Protein AF-A0AAU8DLQ8-F1 (afdb_monomer_lite)

Secondary structure (DSSP, 8-state):
--HHHHHHHHHHHHHHHHHHHHHHHHHS--HHHHHTTSPPPPPPPGGGGGSHHHHHHHHHHHHHHHHHHHHHHS-HHHHHHHHHHHHHHHHHHHHHHHHHHHHHHHHHHHHHHTT--HHHHHHHHHHHHHHHHHHHHHHHHHHHHHTTTT--------

Structure (mmCIF, N/CA/C/O backbone):
data_AF-A0AAU8DLQ8-F1
#
_entry.id   AF-A0AAU8DLQ8-F1
#
loop_
_atom_site.group_PDB
_atom_site.id
_atom_site.type_symbol
_atom_site.label_atom_id
_atom_site.label_alt_id
_atom_site.label_comp_id
_atom_site.label_asym_id
_atom_site.label_entity_id
_atom_site.label_seq_id
_atom_site.pdbx_PDB_ins_code
_atom_site.Cartn_x
_atom_site.Cartn_y
_atom_site.Cartn_z
_atom_site.occupancy
_atom_site.B_iso_or_equiv
_atom_site.auth_seq_id
_atom_site.auth_comp_id
_atom_site.auth_asym_id
_atom_site.auth_atom_id
_atom_site.pdbx_PDB_model_num
ATOM 1 N N . MET A 1 1 ? 27.106 -2.999 -12.962 1.00 47.19 1 MET A N 1
ATOM 2 C CA . MET A 1 1 ? 26.484 -4.013 -12.075 1.00 47.19 1 MET A CA 1
ATOM 3 C C . MET A 1 1 ? 26.026 -3.348 -10.766 1.00 47.19 1 MET A C 1
ATOM 5 O O . MET A 1 1 ? 26.739 -3.395 -9.778 1.00 47.19 1 MET A O 1
ATOM 9 N N . ARG A 1 2 ? 24.897 -2.613 -10.773 1.00 61.69 2 ARG A N 1
ATOM 10 C CA . ARG A 1 2 ? 24.408 -1.808 -9.617 1.00 61.69 2 ARG A CA 1
ATOM 11 C C . ARG A 1 2 ? 22.893 -1.907 -9.345 1.00 61.69 2 ARG A C 1
ATOM 13 O O . ARG A 1 2 ? 22.420 -1.405 -8.331 1.00 61.69 2 ARG A O 1
ATOM 20 N N . ILE A 1 3 ? 22.140 -2.591 -10.204 1.00 66.50 3 ILE A N 1
ATOM 21 C CA . ILE A 1 3 ? 20.668 -2.660 -10.150 1.00 66.50 3 ILE A CA 1
ATOM 22 C C . ILE A 1 3 ? 20.137 -3.446 -8.946 1.00 66.50 3 ILE A C 1
ATOM 24 O O . ILE A 1 3 ? 19.210 -2.947 -8.306 1.00 66.50 3 ILE A O 1
ATOM 28 N N . PRO A 1 4 ? 20.728 -4.597 -8.552 1.00 71.50 4 PRO A N 1
ATOM 29 C CA . PRO A 1 4 ? 20.260 -5.311 -7.364 1.00 71.50 4 PRO A CA 1
ATOM 30 C C . PRO A 1 4 ? 20.309 -4.423 -6.114 1.00 71.50 4 PRO A C 1
ATOM 32 O O . PRO A 1 4 ? 19.376 -4.418 -5.320 1.00 71.50 4 PRO A O 1
ATOM 35 N N . GLY A 1 5 ? 21.349 -3.589 -5.990 1.00 79.19 5 GLY A N 1
ATOM 36 C CA . GLY A 1 5 ? 21.516 -2.666 -4.867 1.00 79.19 5 GLY A CA 1
ATOM 37 C C . GLY A 1 5 ? 20.415 -1.608 -4.762 1.00 79.19 5 GLY A C 1
ATOM 38 O O . GLY A 1 5 ? 19.988 -1.286 -3.658 1.00 79.19 5 GLY A O 1
ATOM 39 N N . ARG A 1 6 ? 19.906 -1.091 -5.888 1.00 86.00 6 ARG A N 1
ATOM 40 C CA . ARG A 1 6 ? 18.814 -0.100 -5.880 1.00 86.00 6 ARG A CA 1
ATOM 41 C C . ARG A 1 6 ? 17.473 -0.723 -5.516 1.00 86.00 6 ARG A C 1
ATOM 43 O O . ARG A 1 6 ? 16.721 -0.137 -4.750 1.00 86.00 6 ARG A O 1
ATOM 50 N N . TRP A 1 7 ? 17.206 -1.934 -5.990 1.00 90.56 7 TRP A N 1
ATOM 51 C CA . TRP A 1 7 ? 16.001 -2.667 -5.605 1.00 90.56 7 TRP A CA 1
ATOM 52 C C . TRP A 1 7 ? 16.020 -3.111 -4.137 1.00 90.56 7 TRP A C 1
ATOM 54 O O . TRP A 1 7 ? 14.965 -3.169 -3.509 1.00 90.56 7 TRP A O 1
ATOM 64 N N . LEU A 1 8 ? 17.199 -3.315 -3.541 1.00 88.19 8 LEU A N 1
ATOM 65 C CA . LEU A 1 8 ? 17.327 -3.514 -2.093 1.00 88.19 8 LEU A CA 1
ATOM 66 C C . LEU A 1 8 ? 16.942 -2.263 -1.284 1.00 88.19 8 LEU A C 1
ATOM 68 O O . LEU A 1 8 ? 16.368 -2.408 -0.206 1.00 88.19 8 LEU A O 1
ATOM 72 N N . LEU A 1 9 ? 17.170 -1.051 -1.814 1.00 90.25 9 LEU A N 1
ATOM 73 C CA . LEU A 1 9 ? 16.687 0.190 -1.185 1.00 90.25 9 LEU A CA 1
ATOM 74 C C . LEU A 1 9 ? 15.160 0.264 -1.148 1.00 90.25 9 LEU A C 1
ATOM 76 O O . LEU A 1 9 ? 14.623 0.955 -0.293 1.00 90.25 9 LEU A O 1
ATOM 80 N N . PHE A 1 10 ? 14.467 -0.428 -2.056 1.00 91.81 10 PHE A N 1
ATOM 81 C CA . PHE A 1 10 ? 13.013 -0.566 -2.023 1.00 91.81 10 PHE A CA 1
ATOM 82 C C . PHE A 1 10 ? 12.575 -1.708 -1.099 1.00 91.81 10 PHE A C 1
ATOM 84 O O . PHE A 1 10 ? 11.700 -1.524 -0.255 1.00 91.81 10 PHE A O 1
ATOM 91 N N . ALA A 1 11 ? 13.217 -2.873 -1.211 1.00 90.50 11 ALA A N 1
ATOM 92 C CA . ALA A 1 11 ? 12.862 -4.055 -0.432 1.00 90.50 11 ALA A CA 1
ATOM 93 C C . ALA A 1 11 ? 13.024 -3.847 1.084 1.00 90.50 11 ALA A C 1
ATOM 95 O O . ALA A 1 11 ? 12.182 -4.308 1.850 1.00 90.50 11 ALA A O 1
ATOM 96 N N . GLY A 1 12 ? 14.068 -3.133 1.523 1.00 90.19 12 GLY A N 1
ATOM 97 C CA . GLY A 1 12 ? 14.327 -2.864 2.943 1.00 90.19 12 GLY A CA 1
ATOM 98 C C . GLY A 1 12 ? 13.180 -2.120 3.643 1.00 90.19 12 GLY A C 1
ATOM 99 O O . GLY A 1 12 ? 12.601 -2.667 4.579 1.00 90.19 12 GLY A O 1
ATOM 100 N N . PRO A 1 13 ? 12.798 -0.915 3.182 1.00 92.88 13 PRO A N 1
ATOM 101 C CA . PRO A 1 13 ? 11.648 -0.176 3.698 1.00 92.88 13 PRO A CA 1
ATOM 102 C C . PRO A 1 13 ? 10.337 -0.958 3.642 1.00 92.88 13 PRO A C 1
ATOM 104 O O . PRO A 1 13 ? 9.562 -0.893 4.586 1.00 92.88 13 PRO A O 1
ATOM 107 N N . VAL A 1 14 ? 10.087 -1.732 2.579 1.00 91.69 14 VAL A N 1
ATOM 108 C CA . VAL A 1 14 ? 8.881 -2.577 2.483 1.00 91.69 14 VAL A CA 1
ATOM 109 C C . VAL A 1 14 ? 8.877 -3.656 3.565 1.00 91.69 14 VAL A C 1
ATOM 111 O O . VAL A 1 14 ? 7.851 -3.887 4.205 1.00 91.69 14 VAL A O 1
ATOM 114 N N . TYR A 1 15 ? 10.017 -4.307 3.789 1.00 90.62 15 TYR A N 1
ATOM 115 C CA . TYR A 1 15 ? 10.162 -5.311 4.836 1.00 90.62 15 TYR A CA 1
ATOM 116 C C . TYR A 1 15 ? 9.982 -4.705 6.232 1.00 90.62 15 TYR A C 1
ATOM 118 O O . TYR A 1 15 ? 9.211 -5.227 7.036 1.00 90.62 15 TYR A O 1
ATOM 126 N N . GLN A 1 16 ? 10.632 -3.570 6.493 1.00 91.62 16 GLN A N 1
ATOM 127 C CA . GLN A 1 16 ? 10.539 -2.865 7.769 1.00 91.62 16 GLN A CA 1
ATOM 128 C C . GLN A 1 16 ? 9.114 -2.374 8.048 1.00 91.62 16 GLN A C 1
ATOM 130 O O . GLN A 1 16 ? 8.601 -2.564 9.149 1.00 91.62 16 GLN A O 1
ATOM 135 N N . ALA A 1 17 ? 8.439 -1.828 7.033 1.00 92.81 17 ALA A N 1
ATOM 136 C CA . ALA A 1 17 ? 7.034 -1.452 7.122 1.00 92.81 17 ALA A CA 1
ATOM 137 C C . ALA A 1 17 ? 6.170 -2.639 7.530 1.00 92.81 17 ALA A C 1
ATOM 139 O O . ALA A 1 17 ? 5.331 -2.530 8.416 1.00 92.81 17 ALA A O 1
ATOM 140 N N . ALA A 1 18 ? 6.380 -3.788 6.894 1.00 90.75 18 ALA A N 1
ATOM 141 C CA . ALA A 1 18 ? 5.570 -4.956 7.159 1.00 90.75 18 ALA A CA 1
ATOM 142 C C . ALA A 1 18 ? 5.798 -5.519 8.573 1.00 90.75 18 ALA A C 1
ATOM 144 O O . ALA A 1 18 ? 4.831 -5.947 9.194 1.00 90.75 18 ALA A O 1
ATOM 145 N N . LEU A 1 19 ? 7.025 -5.460 9.106 1.00 91.25 19 LEU A N 1
ATOM 146 C CA . LEU A 1 19 ? 7.303 -5.801 10.506 1.00 91.25 19 LEU A CA 1
ATOM 147 C C . LEU A 1 19 ? 6.602 -4.844 11.476 1.00 91.25 19 LEU A C 1
ATOM 149 O O . LEU A 1 19 ? 5.851 -5.288 12.340 1.00 91.25 19 LEU A O 1
ATOM 153 N N . GLU A 1 20 ? 6.797 -3.535 11.308 1.00 91.44 20 GLU A N 1
ATOM 154 C CA . GLU A 1 20 ? 6.215 -2.539 12.212 1.00 91.44 20 GLU A CA 1
ATOM 155 C C . GLU A 1 20 ? 4.682 -2.554 12.184 1.00 91.44 20 GLU A C 1
ATOM 157 O O . GLU A 1 20 ? 4.041 -2.398 13.223 1.00 91.44 20 GLU A O 1
ATOM 162 N N . LEU A 1 21 ? 4.081 -2.765 11.010 1.00 91.06 21 LEU A N 1
ATOM 163 C CA . LEU A 1 21 ? 2.630 -2.870 10.867 1.00 91.06 21 LEU A CA 1
ATOM 164 C C . LEU A 1 21 ? 2.084 -4.193 11.418 1.00 91.06 21 LEU A C 1
ATOM 166 O O . LEU A 1 21 ? 0.988 -4.195 11.976 1.00 91.06 21 LEU A O 1
ATOM 170 N N . ASP A 1 22 ? 2.816 -5.305 11.301 1.00 88.81 22 ASP A N 1
ATOM 171 C CA . ASP A 1 22 ? 2.426 -6.580 11.919 1.00 88.81 22 ASP A CA 1
ATOM 172 C C . ASP A 1 22 ? 2.476 -6.483 13.452 1.00 88.81 22 ASP A C 1
ATOM 174 O O . ASP A 1 22 ? 1.544 -6.926 14.122 1.00 88.81 22 ASP A O 1
ATOM 178 N N . GLU A 1 23 ? 3.494 -5.822 14.013 1.00 88.38 23 GLU A N 1
ATOM 179 C CA . GLU A 1 23 ? 3.572 -5.534 15.450 1.00 88.38 23 GLU A CA 1
ATOM 180 C C . GLU A 1 23 ? 2.405 -4.667 15.938 1.00 88.38 23 GLU A C 1
ATOM 182 O O . GLU A 1 23 ? 1.754 -5.009 16.929 1.00 88.38 23 GLU A O 1
ATOM 187 N N . GLU A 1 24 ? 2.104 -3.565 15.242 1.00 88.19 24 GLU A N 1
ATOM 188 C CA . GLU A 1 24 ? 0.957 -2.715 15.587 1.00 88.19 24 GLU A CA 1
ATOM 189 C C . GLU A 1 24 ? -0.369 -3.467 15.452 1.00 88.19 24 GLU A C 1
ATOM 191 O O . GLU A 1 24 ? -1.248 -3.324 16.298 1.00 88.19 24 GLU A O 1
ATOM 196 N N . ARG A 1 25 ? -0.516 -4.320 14.431 1.00 86.38 25 ARG A N 1
ATOM 197 C CA . ARG A 1 25 ? -1.718 -5.141 14.246 1.00 86.38 25 ARG A CA 1
ATOM 198 C C . ARG A 1 25 ? -1.917 -6.134 15.391 1.00 86.38 25 ARG A C 1
ATOM 200 O O . ARG A 1 25 ? -3.053 -6.339 15.798 1.00 86.38 25 ARG A O 1
ATOM 207 N N . ARG A 1 26 ? -0.845 -6.746 15.905 1.00 84.69 26 ARG A N 1
ATOM 208 C CA . ARG A 1 26 ? -0.911 -7.692 17.037 1.00 84.69 26 ARG A CA 1
ATOM 209 C C . ARG A 1 26 ? -1.254 -7.012 18.360 1.00 84.69 26 ARG A C 1
ATOM 211 O O . ARG A 1 26 ? -1.878 -7.632 19.213 1.00 84.69 26 ARG A O 1
ATOM 218 N N . ARG A 1 27 ? -0.819 -5.763 18.547 1.00 83.69 27 ARG A N 1
ATOM 219 C CA . ARG A 1 27 ? -1.154 -4.946 19.729 1.00 83.69 27 ARG A CA 1
ATOM 220 C C . ARG A 1 27 ? -2.534 -4.303 19.617 1.00 83.69 27 ARG A C 1
ATOM 222 O O . ARG A 1 27 ? -3.132 -3.949 20.630 1.00 83.69 27 ARG A O 1
ATOM 229 N N . GLY A 1 28 ? -2.988 -4.097 18.387 1.00 81.19 28 GLY A N 1
ATOM 230 C CA . GLY A 1 28 ? -4.242 -3.448 18.074 1.00 81.19 28 GLY A CA 1
ATOM 231 C C . GLY A 1 28 ? -5.464 -4.332 18.284 1.00 81.19 28 GLY A C 1
ATOM 232 O O . GLY A 1 28 ? -5.364 -5.550 18.433 1.00 81.19 28 GLY A O 1
ATOM 233 N N . PRO A 1 29 ? -6.643 -3.704 18.303 1.00 80.62 29 PRO A N 1
ATOM 234 C CA . PRO A 1 29 ? -7.898 -4.417 18.441 1.00 80.62 29 PRO A CA 1
ATOM 235 C C . PRO A 1 29 ? -8.186 -5.298 17.226 1.00 80.62 29 PRO A C 1
ATOM 237 O O . PRO A 1 29 ? -7.757 -5.015 16.103 1.00 80.62 29 PRO A O 1
ATOM 240 N N . ASP A 1 30 ? -9.007 -6.325 17.437 1.00 85.62 30 ASP A N 1
ATOM 241 C CA . ASP A 1 30 ? -9.564 -7.112 16.344 1.00 85.62 30 ASP A CA 1
ATOM 242 C C . ASP A 1 30 ? -10.593 -6.275 15.567 1.00 85.62 30 ASP A C 1
ATOM 244 O O . ASP A 1 30 ? -11.791 -6.253 15.861 1.00 85.62 30 ASP A O 1
ATOM 248 N N . LEU A 1 31 ? -10.096 -5.553 14.561 1.00 83.12 31 LEU A N 1
ATOM 249 C CA . LEU A 1 31 ? -10.908 -4.700 13.700 1.00 83.12 31 LEU A CA 1
ATOM 250 C C . LEU A 1 31 ? -11.996 -5.488 12.962 1.00 83.12 31 LEU A C 1
ATOM 252 O O . LEU A 1 31 ? -13.030 -4.905 12.652 1.00 83.12 31 LEU A O 1
ATOM 256 N N . ALA A 1 32 ? -11.800 -6.787 12.698 1.00 82.69 32 ALA A N 1
ATOM 257 C CA . ALA A 1 32 ? -12.823 -7.615 12.063 1.00 82.69 32 ALA A CA 1
ATOM 258 C C . ALA A 1 32 ? -13.983 -7.884 13.032 1.00 82.69 32 ALA A C 1
ATOM 260 O O . ALA A 1 32 ? -15.145 -7.727 12.657 1.00 82.69 32 ALA A O 1
ATOM 261 N N . ALA A 1 33 ? -13.673 -8.193 14.293 1.00 84.62 33 ALA A N 1
ATOM 262 C CA . ALA A 1 33 ? -14.677 -8.357 15.343 1.00 84.62 33 ALA A CA 1
ATOM 263 C C . ALA A 1 33 ? -15.391 -7.043 15.715 1.00 84.62 33 ALA A C 1
ATOM 265 O O . ALA A 1 33 ? -16.531 -7.066 16.180 1.00 84.62 33 ALA A O 1
ATOM 266 N N . ILE A 1 34 ? -14.740 -5.890 15.537 1.00 83.44 34 ILE A N 1
ATOM 267 C CA . ILE A 1 34 ? -15.384 -4.576 15.693 1.00 83.44 34 ILE A CA 1
ATOM 268 C C . ILE A 1 34 ? -16.276 -4.280 14.488 1.00 83.44 34 ILE A C 1
ATOM 270 O O . ILE A 1 34 ? -17.428 -3.892 14.664 1.00 83.44 34 ILE A O 1
ATOM 274 N N . ALA A 1 35 ? -15.780 -4.513 13.270 1.00 83.56 35 ALA A N 1
ATOM 275 C CA . ALA A 1 35 ? -16.540 -4.295 12.044 1.00 83.56 35 ALA A CA 1
ATOM 276 C C . ALA A 1 35 ? -17.828 -5.127 12.011 1.00 83.56 35 ALA A C 1
ATOM 278 O O . ALA A 1 35 ? -18.861 -4.607 11.607 1.00 83.56 35 ALA A O 1
ATOM 279 N N . SER A 1 36 ? -17.815 -6.364 12.526 1.00 85.00 36 SER A N 1
ATOM 280 C CA . SER A 1 36 ? -19.021 -7.201 12.612 1.00 85.00 36 SER A CA 1
ATOM 281 C C . SER A 1 36 ? -20.105 -6.657 13.552 1.00 85.00 36 SER A C 1
ATOM 283 O O . SER A 1 36 ? -21.220 -7.170 13.554 1.00 85.00 36 SER A O 1
ATOM 285 N N . ARG A 1 37 ? -19.797 -5.650 14.382 1.00 84.06 37 ARG A N 1
ATOM 286 C CA . ARG A 1 37 ? -20.775 -4.964 15.248 1.00 84.06 37 ARG A CA 1
ATOM 287 C C . ARG A 1 37 ? -21.443 -3.781 14.553 1.00 84.06 37 ARG A C 1
ATOM 289 O O . ARG A 1 37 ? -22.429 -3.257 15.064 1.00 84.06 37 ARG A O 1
ATOM 296 N N . VAL A 1 38 ? -20.902 -3.342 13.420 1.00 85.25 38 VAL A N 1
ATOM 297 C CA . VAL A 1 38 ? -21.465 -2.263 12.612 1.00 85.25 38 VAL A CA 1
ATOM 298 C C . VAL A 1 38 ? -22.352 -2.894 11.549 1.00 85.25 38 VAL A C 1
ATOM 300 O O . VAL A 1 38 ? -21.945 -3.839 10.878 1.00 85.25 38 VAL A O 1
ATOM 303 N N . ALA A 1 39 ? -23.569 -2.375 11.388 1.00 80.06 39 ALA A N 1
ATOM 304 C CA . ALA A 1 39 ? -24.450 -2.821 10.318 1.00 80.06 39 ALA A CA 1
ATOM 305 C C . ALA A 1 39 ? -23.757 -2.638 8.958 1.00 80.06 39 ALA A C 1
ATOM 307 O O . ALA A 1 39 ? -23.235 -1.558 8.656 1.00 80.06 39 ALA A O 1
ATOM 308 N N . GLU A 1 40 ? -23.750 -3.695 8.146 1.00 77.12 40 GLU A N 1
ATOM 309 C CA . GLU A 1 40 ? -23.162 -3.648 6.812 1.00 77.12 40 GLU A CA 1
ATOM 310 C C . GLU A 1 40 ? -23.899 -2.592 5.967 1.00 77.12 40 GLU A C 1
ATOM 312 O O . GLU A 1 40 ? -25.134 -2.515 6.000 1.00 77.12 40 GLU A O 1
ATOM 317 N N . PRO A 1 41 ? -23.181 -1.714 5.244 1.00 76.31 41 PRO A N 1
ATOM 318 C CA . PRO A 1 41 ? -23.833 -0.674 4.471 1.00 76.31 41 PRO A CA 1
ATOM 319 C C . PRO A 1 41 ? -24.617 -1.321 3.329 1.00 76.31 41 PRO A C 1
ATOM 321 O O . PRO A 1 41 ? -24.019 -1.948 2.459 1.00 76.31 41 PRO A O 1
ATOM 324 N N . GLU A 1 42 ? -25.946 -1.149 3.303 1.00 76.31 42 GLU A N 1
ATOM 325 C CA . GLU A 1 42 ? -26.743 -1.739 2.218 1.00 76.31 42 GLU A CA 1
ATOM 326 C C . GLU A 1 42 ? -26.229 -1.268 0.850 1.00 76.31 42 GLU A C 1
ATOM 328 O O . GLU A 1 42 ? -25.877 -0.094 0.649 1.00 76.31 42 GLU A O 1
ATOM 333 N N . HIS A 1 43 ? -26.226 -2.190 -0.107 1.00 77.94 43 HIS A N 1
ATOM 334 C CA . HIS A 1 43 ? -25.774 -1.914 -1.459 1.00 77.94 43 HIS A CA 1
ATOM 335 C C . HIS A 1 43 ? -26.599 -0.791 -2.097 1.00 77.94 43 HIS A C 1
ATOM 337 O O . HIS A 1 43 ? -27.831 -0.779 -2.058 1.00 77.94 43 HIS A O 1
ATOM 343 N N . ILE A 1 44 ? -25.910 0.170 -2.715 1.00 81.38 44 ILE A N 1
ATOM 344 C CA . ILE A 1 44 ? -26.575 1.184 -3.532 1.00 81.38 44 ILE A CA 1
ATOM 345 C C . ILE A 1 44 ? -27.078 0.490 -4.788 1.00 81.38 44 ILE A C 1
ATOM 347 O O . ILE A 1 44 ? -26.297 -0.114 -5.522 1.00 81.38 44 ILE A O 1
ATOM 351 N N . SER A 1 45 ? -28.385 0.596 -5.025 1.00 85.69 45 SER A N 1
ATOM 352 C CA . SER A 1 45 ? -29.003 0.084 -6.243 1.00 85.69 45 SER A CA 1
ATOM 353 C C . SER A 1 45 ? -28.252 0.607 -7.478 1.00 85.69 45 SER A C 1
ATOM 355 O O . SER A 1 45 ? -28.072 1.826 -7.592 1.00 85.69 45 SER A O 1
ATOM 357 N N . PRO A 1 46 ? -27.839 -0.269 -8.417 1.00 86.44 46 PRO A N 1
ATOM 358 C CA . PRO A 1 46 ? -27.132 0.130 -9.634 1.00 86.44 46 PRO A CA 1
ATOM 359 C C . PRO A 1 46 ? -27.871 1.193 -10.457 1.00 86.44 46 PRO A C 1
ATOM 361 O O . PRO A 1 46 ? -27.242 1.965 -11.171 1.00 86.44 46 PRO A O 1
ATOM 364 N N . TRP A 1 47 ? -29.194 1.302 -10.309 1.00 91.25 47 TRP A N 1
ATOM 365 C CA . TRP A 1 47 ? -30.018 2.314 -10.973 1.00 91.25 47 TRP A CA 1
ATOM 366 C C . TRP A 1 47 ? -29.613 3.761 -10.658 1.00 91.25 47 TRP A C 1
ATOM 368 O O . TRP A 1 47 ? -29.788 4.638 -11.500 1.00 91.25 47 TRP A O 1
ATOM 378 N N . TRP A 1 48 ? -28.999 4.029 -9.500 1.00 86.88 48 TRP A N 1
ATOM 379 C CA . TRP A 1 48 ? -28.484 5.366 -9.177 1.00 86.88 48 TRP A CA 1
ATOM 380 C C . TRP A 1 48 ? -27.271 5.775 -10.024 1.00 86.88 48 TRP A C 1
ATOM 382 O O . TRP A 1 48 ? -26.980 6.966 -10.123 1.00 86.88 48 TRP A O 1
ATOM 392 N N . TRP A 1 49 ? -26.591 4.825 -10.677 1.00 91.12 49 TRP A N 1
ATOM 393 C CA . TRP A 1 49 ? -25.515 5.114 -11.631 1.00 91.12 49 TRP A CA 1
ATOM 394 C C . TRP A 1 49 ? -26.009 5.567 -13.005 1.00 91.12 49 TRP A C 1
ATOM 396 O O . TRP A 1 49 ? -25.205 6.068 -13.788 1.00 91.12 49 TRP A O 1
ATOM 406 N N . LEU A 1 50 ? -27.319 5.493 -13.276 1.00 92.12 50 LEU A N 1
ATOM 407 C CA . LEU A 1 50 ? -27.910 6.119 -14.462 1.00 92.12 50 LEU A CA 1
ATOM 408 C C . LEU A 1 50 ? -27.705 7.647 -14.453 1.00 92.12 50 LEU A C 1
ATOM 410 O O . LEU A 1 50 ? -27.653 8.276 -15.505 1.00 92.12 50 LEU A O 1
ATOM 414 N N . VAL A 1 51 ? -27.521 8.233 -13.261 1.00 94.31 51 VAL A N 1
ATOM 415 C CA . VAL A 1 51 ? -27.106 9.626 -13.056 1.00 94.31 51 VAL A CA 1
ATOM 416 C C . VAL A 1 51 ? -25.827 9.639 -12.201 1.00 94.31 51 VAL A C 1
ATOM 418 O O . VAL A 1 51 ? -25.905 9.747 -10.973 1.00 94.31 51 VAL A O 1
ATOM 421 N N . PRO A 1 52 ? -24.630 9.548 -12.817 1.00 88.56 52 PRO A N 1
ATOM 422 C CA . PRO A 1 52 ? -23.364 9.356 -12.102 1.00 88.56 52 PRO A CA 1
ATOM 423 C C . PRO A 1 52 ? -23.082 10.351 -10.960 1.00 88.56 52 PRO A C 1
ATOM 425 O O . PRO A 1 52 ? -22.645 9.910 -9.893 1.00 88.56 52 PRO A O 1
ATOM 428 N N . PRO A 1 53 ? -23.373 11.666 -11.090 1.00 93.75 53 PRO A N 1
ATOM 429 C CA . PRO A 1 53 ? -23.192 12.602 -9.978 1.00 93.75 53 PRO A CA 1
ATOM 430 C C . PRO A 1 53 ? -24.010 12.226 -8.735 1.00 93.75 53 PRO A C 1
ATOM 432 O O . PRO A 1 53 ? -23.535 12.364 -7.608 1.00 93.75 53 PRO A O 1
ATOM 435 N N . LEU A 1 54 ? -25.231 11.723 -8.932 1.00 90.62 54 LEU A N 1
ATOM 436 C CA . LEU A 1 54 ? -26.142 11.365 -7.851 1.00 90.62 54 LEU A CA 1
ATOM 437 C C . LEU A 1 54 ? -25.705 10.061 -7.175 1.00 90.62 54 LEU A C 1
ATOM 439 O O . LEU A 1 54 ? -25.632 10.008 -5.945 1.00 90.62 54 LEU A O 1
ATOM 443 N N . GLY A 1 55 ? -25.317 9.059 -7.971 1.00 91.75 55 GLY A N 1
ATOM 444 C CA . GLY A 1 55 ? -24.701 7.824 -7.482 1.00 91.75 55 GLY A CA 1
ATOM 445 C C . GLY A 1 55 ? -23.458 8.091 -6.626 1.00 91.75 55 GLY A C 1
ATOM 446 O O . GLY A 1 55 ? -23.357 7.577 -5.511 1.00 91.75 55 GLY A O 1
ATOM 447 N N . TYR A 1 56 ? -22.567 8.982 -7.075 1.00 90.62 56 TYR A N 1
ATOM 448 C CA . TYR A 1 56 ? -21.383 9.382 -6.308 1.00 90.62 56 TYR A CA 1
ATOM 449 C C . TYR A 1 56 ? -21.732 10.072 -4.981 1.00 90.62 56 TYR A C 1
ATOM 451 O O . TYR A 1 56 ? -21.144 9.757 -3.945 1.00 90.62 56 TYR A O 1
ATOM 459 N N . VAL A 1 57 ? -22.697 11.002 -4.971 1.00 92.75 57 VAL A N 1
ATOM 460 C CA . VAL A 1 57 ? -23.121 11.686 -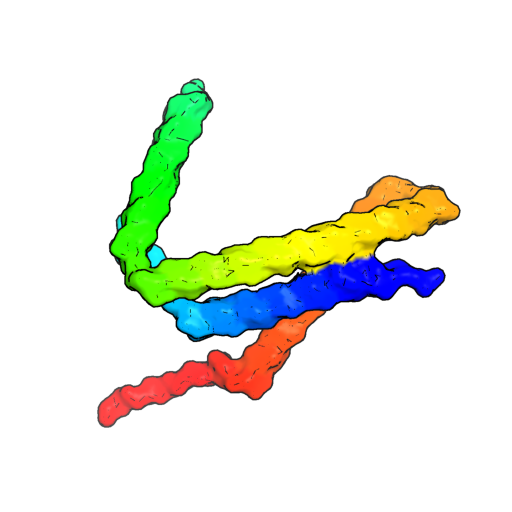3.735 1.00 92.75 57 VAL A CA 1
ATOM 461 C C . VAL A 1 57 ? -23.726 10.697 -2.738 1.00 92.75 57 VAL A C 1
ATOM 463 O O . VAL A 1 57 ? -23.389 10.755 -1.553 1.00 92.75 57 VAL A O 1
ATOM 466 N N . LEU A 1 58 ? -24.577 9.777 -3.200 1.00 90.19 58 LEU A N 1
ATOM 467 C CA . LEU A 1 58 ? -25.171 8.730 -2.365 1.00 90.19 58 LEU A CA 1
ATOM 468 C C . LEU A 1 58 ? -24.100 7.798 -1.797 1.00 90.19 58 LEU A C 1
ATOM 470 O O . LEU A 1 58 ? -24.074 7.566 -0.587 1.00 90.19 58 LEU A O 1
ATOM 474 N N . GLN A 1 59 ? -23.164 7.348 -2.635 1.00 90.12 59 GLN A N 1
ATOM 475 C CA . GLN A 1 59 ? -22.027 6.533 -2.211 1.00 90.12 59 GLN A CA 1
ATOM 476 C C . GLN A 1 59 ? -21.195 7.256 -1.162 1.00 90.12 59 GLN A C 1
ATOM 478 O O . GLN A 1 59 ? -20.926 6.708 -0.097 1.00 90.12 59 GLN A O 1
ATOM 483 N N . ARG A 1 60 ? -20.864 8.525 -1.400 1.00 90.38 60 ARG A N 1
ATOM 484 C CA . ARG A 1 60 ? -20.060 9.311 -0.468 1.00 90.38 60 ARG A CA 1
ATOM 485 C C . ARG A 1 60 ? -20.768 9.558 0.859 1.00 90.38 60 ARG A C 1
ATOM 487 O O . ARG A 1 60 ? -20.114 9.509 1.899 1.00 90.38 60 ARG A O 1
ATOM 494 N N . ARG A 1 61 ? -22.080 9.815 0.850 1.00 90.19 61 ARG A N 1
ATOM 495 C CA . ARG A 1 61 ? -22.882 9.949 2.078 1.00 90.19 61 ARG A CA 1
ATOM 496 C C . ARG A 1 61 ? -22.901 8.642 2.866 1.00 90.19 61 ARG A C 1
ATOM 498 O O . ARG A 1 61 ? -22.637 8.667 4.063 1.00 90.19 61 ARG A O 1
ATOM 505 N N . ARG A 1 62 ? -23.124 7.511 2.195 1.00 87.44 62 ARG A N 1
ATOM 506 C CA . ARG A 1 62 ? -23.203 6.196 2.840 1.00 87.44 62 ARG A CA 1
ATOM 507 C C . ARG A 1 62 ? -21.855 5.733 3.388 1.00 87.44 62 ARG A C 1
ATOM 509 O O . ARG A 1 62 ? -21.774 5.285 4.526 1.00 87.44 62 ARG A O 1
ATOM 516 N N . SER A 1 63 ? -20.774 5.947 2.635 1.00 88.56 63 SER A N 1
ATOM 517 C CA . SER A 1 63 ? -19.412 5.695 3.115 1.00 88.56 63 SER A CA 1
ATOM 518 C C . SER A 1 63 ? -19.054 6.556 4.326 1.00 88.56 63 SER A C 1
ATOM 520 O O . SER A 1 63 ? -18.337 6.083 5.200 1.00 88.56 63 SER A O 1
ATOM 522 N N . ARG A 1 64 ? -19.539 7.805 4.404 1.00 89.81 64 ARG A N 1
ATOM 523 C CA . ARG A 1 64 ? -19.363 8.648 5.598 1.00 89.81 64 ARG A CA 1
ATOM 524 C C . ARG A 1 64 ? -20.136 8.094 6.791 1.00 89.81 64 ARG A C 1
ATOM 526 O O . ARG A 1 64 ? -19.515 7.848 7.809 1.00 89.81 64 ARG A O 1
ATOM 533 N N . GLN A 1 65 ? -21.424 7.791 6.630 1.00 90.06 65 GLN A N 1
ATOM 534 C CA . GLN A 1 65 ? -22.245 7.213 7.703 1.00 90.06 65 GLN A CA 1
ATOM 535 C C . GLN A 1 65 ? -21.648 5.920 8.268 1.00 90.06 65 GLN A C 1
ATOM 537 O O . GLN A 1 65 ? -21.555 5.769 9.481 1.00 90.06 65 GLN A O 1
ATOM 542 N N . TYR A 1 66 ? -21.197 5.011 7.399 1.00 88.19 66 TYR A N 1
ATOM 543 C CA . TYR A 1 66 ? -20.545 3.776 7.831 1.00 88.19 66 TYR A CA 1
ATOM 544 C C . TYR A 1 66 ? -19.236 4.047 8.578 1.00 88.19 66 TYR A C 1
ATOM 546 O O . TYR A 1 66 ? -18.986 3.457 9.624 1.00 88.19 66 TYR A O 1
ATOM 554 N N . ARG A 1 67 ? -18.406 4.969 8.071 1.00 87.94 67 ARG A N 1
ATOM 555 C CA . ARG A 1 67 ? -17.171 5.376 8.755 1.00 87.94 67 ARG A CA 1
ATOM 556 C C . ARG A 1 67 ? -17.460 5.986 10.118 1.00 87.94 67 ARG A C 1
ATOM 558 O O . ARG A 1 67 ? -16.771 5.640 11.064 1.00 87.94 67 ARG A O 1
ATOM 565 N N . ASP A 1 68 ? -18.457 6.854 10.221 1.00 90.00 68 ASP A N 1
ATOM 566 C CA . ASP A 1 68 ? -18.818 7.516 11.473 1.00 90.00 68 ASP A CA 1
ATOM 567 C C . ASP A 1 68 ? -19.358 6.496 12.488 1.00 90.00 68 ASP A C 1
ATOM 569 O O . ASP A 1 68 ? -18.936 6.502 13.642 1.00 90.00 68 ASP A O 1
ATOM 573 N N . ALA A 1 69 ? -20.202 5.555 12.048 1.00 88.81 69 ALA A N 1
ATOM 574 C CA . ALA A 1 69 ? -20.690 4.454 12.878 1.00 88.81 69 ALA A CA 1
ATOM 575 C C . ALA A 1 69 ? -19.550 3.536 13.345 1.00 88.81 69 ALA A C 1
ATOM 577 O O . ALA A 1 69 ? -19.462 3.211 14.525 1.00 88.81 69 ALA A O 1
ATOM 578 N N . PHE A 1 70 ? -18.633 3.172 12.446 1.00 88.25 70 PHE A N 1
ATOM 579 C CA . PHE A 1 70 ? -17.449 2.390 12.793 1.00 88.25 70 PHE A CA 1
ATOM 580 C C . PHE A 1 70 ? -16.557 3.127 13.796 1.00 88.25 70 PHE A C 1
ATOM 582 O O . PHE A 1 70 ? -16.187 2.561 14.820 1.00 88.25 70 PHE A O 1
ATOM 589 N N . MET A 1 71 ? -16.275 4.410 13.569 1.00 88.25 71 MET A N 1
ATOM 590 C CA . MET A 1 71 ? -15.478 5.223 14.492 1.00 88.25 71 MET A CA 1
ATOM 591 C C . MET A 1 71 ? -16.142 5.362 15.863 1.00 88.25 71 MET A C 1
ATOM 593 O O . MET A 1 71 ? -15.444 5.339 16.870 1.00 88.25 71 MET A O 1
ATOM 597 N N . ALA A 1 72 ? -17.474 5.444 15.917 1.00 88.88 72 ALA A N 1
ATOM 598 C CA . ALA A 1 72 ? -18.223 5.484 17.170 1.00 88.88 72 ALA A CA 1
ATOM 599 C C . ALA A 1 72 ? -18.136 4.172 17.974 1.00 88.88 72 ALA A C 1
ATOM 601 O O . ALA A 1 72 ? -18.323 4.193 19.188 1.00 88.88 72 ALA A O 1
ATOM 602 N N . THR A 1 73 ? -17.834 3.040 17.326 1.00 88.38 73 THR A N 1
ATOM 603 C CA . THR A 1 73 ? -17.620 1.753 18.016 1.00 88.38 73 THR A CA 1
ATOM 604 C C . THR A 1 73 ? -16.204 1.563 18.559 1.00 88.38 73 THR A C 1
ATOM 606 O O . THR A 1 73 ? -15.986 0.656 19.362 1.00 88.38 73 THR A O 1
ATOM 609 N N . LEU A 1 74 ? -15.245 2.398 18.148 1.00 86.50 74 LEU A N 1
ATOM 610 C CA . LEU A 1 74 ? -13.858 2.305 18.600 1.00 86.50 74 LEU A CA 1
ATOM 611 C C . LEU A 1 74 ? -13.699 2.931 19.984 1.00 86.50 74 LEU A C 1
ATOM 613 O O . LEU A 1 74 ? -14.139 4.055 20.235 1.00 86.50 74 LEU A O 1
ATOM 617 N N . SER A 1 75 ? -12.989 2.242 20.878 1.00 88.44 75 SER A N 1
ATOM 618 C CA . SER A 1 75 ? -12.539 2.881 22.111 1.00 88.44 75 SER A CA 1
ATOM 619 C C . SER A 1 75 ? -11.479 3.958 21.807 1.00 88.44 75 SER A C 1
ATOM 621 O O . SER A 1 75 ? -10.811 3.915 20.767 1.00 88.44 75 SER A O 1
ATOM 623 N N . PRO A 1 76 ? -11.226 4.911 22.726 1.00 87.38 76 PRO A N 1
ATOM 624 C CA . PRO A 1 76 ? -10.131 5.868 22.563 1.00 87.38 76 PRO A CA 1
ATOM 625 C C . PRO A 1 76 ? -8.756 5.198 22.393 1.00 87.38 76 PRO A C 1
ATOM 627 O O . PRO A 1 76 ? -7.866 5.777 21.773 1.00 87.38 76 PRO A O 1
ATOM 630 N N . GLY A 1 77 ? -8.569 3.997 22.956 1.00 86.56 77 GLY A N 1
ATOM 631 C CA . GLY A 1 77 ? -7.364 3.188 22.760 1.00 86.56 77 GLY A CA 1
ATOM 632 C C . GLY A 1 77 ? -7.260 2.658 21.332 1.00 86.56 77 GLY A C 1
ATOM 633 O O . GLY A 1 77 ? -6.234 2.852 20.686 1.00 86.56 77 GLY A O 1
ATOM 634 N N . ASP A 1 78 ? -8.348 2.091 20.815 1.00 88.25 78 ASP A N 1
ATOM 635 C CA . ASP A 1 78 ? -8.428 1.529 19.462 1.00 88.25 78 ASP A CA 1
ATOM 636 C C . ASP A 1 78 ? -8.176 2.584 18.388 1.00 88.25 78 ASP A C 1
ATOM 638 O O . ASP A 1 78 ? -7.413 2.360 17.446 1.00 88.25 78 ASP A O 1
ATOM 642 N N . LEU A 1 79 ? -8.765 3.770 18.566 1.00 88.31 79 LEU A N 1
ATOM 643 C CA . LEU A 1 79 ? -8.561 4.896 17.665 1.00 88.31 79 LEU A CA 1
ATOM 644 C C . LEU A 1 79 ? -7.091 5.339 17.647 1.00 88.31 79 LEU A C 1
ATOM 646 O O . LEU A 1 79 ? -6.536 5.576 16.574 1.00 88.31 79 LEU A O 1
ATOM 650 N N . ARG A 1 80 ? -6.434 5.414 18.814 1.00 89.56 80 ARG A N 1
ATOM 651 C CA . ARG A 1 80 ? -5.001 5.747 18.903 1.00 89.56 80 ARG A CA 1
ATOM 652 C C . ARG A 1 80 ? -4.129 4.712 18.204 1.00 89.56 80 ARG A C 1
ATOM 654 O O . ARG A 1 80 ? -3.204 5.100 17.487 1.00 89.56 80 ARG A O 1
ATOM 661 N N . THR A 1 81 ? -4.426 3.425 18.370 1.00 88.12 81 THR A N 1
ATOM 662 C CA . THR A 1 81 ? -3.688 2.359 17.683 1.00 88.12 81 THR A CA 1
ATOM 663 C C . THR A 1 81 ? -3.892 2.441 16.174 1.00 88.12 81 THR A C 1
ATOM 665 O O . THR A 1 81 ? -2.923 2.398 15.421 1.00 88.12 81 THR A O 1
ATOM 668 N N . MET A 1 82 ? -5.126 2.668 15.715 1.00 87.38 82 MET A N 1
ATOM 669 C CA . MET A 1 82 ? -5.423 2.821 14.290 1.00 87.38 82 MET A CA 1
ATOM 670 C C . MET A 1 82 ? -4.704 4.031 13.674 1.00 87.38 82 MET A C 1
ATOM 672 O O . MET A 1 82 ? -4.129 3.929 12.592 1.00 87.38 82 MET A O 1
ATOM 676 N N . VAL A 1 83 ? -4.699 5.173 14.364 1.00 90.25 83 VAL A N 1
ATOM 677 C CA . VAL A 1 83 ? -4.001 6.387 13.915 1.00 90.25 83 VAL A CA 1
ATOM 678 C C . VAL A 1 83 ? -2.487 6.162 13.871 1.00 90.25 83 VAL A C 1
ATOM 680 O O . VAL A 1 83 ? -1.853 6.496 12.871 1.00 90.25 83 VAL A O 1
ATOM 683 N N . THR A 1 84 ? -1.910 5.533 14.897 1.00 90.44 84 THR A N 1
ATOM 684 C CA . THR A 1 84 ? -0.477 5.187 14.932 1.00 90.44 84 THR A CA 1
ATOM 685 C C . THR A 1 84 ? -0.098 4.243 13.793 1.00 90.44 84 THR A C 1
ATOM 687 O O . THR A 1 84 ? 0.879 4.498 13.087 1.00 90.44 84 THR A O 1
ATOM 690 N N . TYR A 1 85 ? -0.903 3.203 13.556 1.00 91.06 85 TYR A N 1
ATOM 691 C CA . TYR A 1 85 ? -0.737 2.291 12.425 1.00 91.06 85 TYR A CA 1
ATOM 692 C C . TYR A 1 85 ? -0.716 3.058 11.095 1.00 91.06 85 TYR A C 1
ATOM 694 O O . TYR A 1 85 ? 0.189 2.870 10.285 1.00 91.06 85 TYR A O 1
ATOM 702 N N . MET A 1 86 ? -1.673 3.969 10.880 1.00 90.81 86 MET A N 1
ATOM 703 C CA . MET A 1 86 ? -1.748 4.766 9.650 1.00 90.81 86 MET A CA 1
ATOM 704 C C . MET A 1 86 ? -0.555 5.710 9.489 1.00 90.81 86 MET A C 1
ATOM 706 O O . MET A 1 86 ? -0.040 5.853 8.382 1.00 90.81 86 MET A O 1
ATOM 710 N N . HIS A 1 87 ? -0.076 6.328 10.571 1.00 93.31 87 HIS A N 1
ATOM 711 C CA . HIS A 1 87 ? 1.125 7.163 10.519 1.00 93.31 87 HIS A CA 1
ATOM 712 C C . HIS A 1 87 ? 2.368 6.361 10.128 1.00 93.31 87 HIS A C 1
ATOM 714 O O . HIS A 1 87 ? 3.107 6.801 9.246 1.00 93.31 87 HIS A O 1
ATOM 720 N N . LYS A 1 88 ? 2.567 5.172 10.713 1.00 92.81 88 LYS A N 1
ATOM 721 C CA . LYS A 1 88 ? 3.671 4.276 10.340 1.00 92.81 88 LYS A CA 1
ATOM 722 C C . LYS A 1 88 ? 3.557 3.823 8.887 1.00 92.81 88 LYS A C 1
ATOM 724 O O . LYS A 1 88 ? 4.518 3.949 8.132 1.00 92.81 88 LYS A O 1
ATOM 729 N N . ALA A 1 89 ? 2.372 3.374 8.470 1.00 91.94 89 ALA A N 1
ATOM 730 C CA . ALA A 1 89 ? 2.121 2.940 7.098 1.00 91.94 89 ALA A CA 1
ATOM 731 C C . ALA A 1 89 ? 2.431 4.056 6.092 1.00 91.94 89 ALA A C 1
ATOM 733 O O . ALA A 1 89 ? 3.174 3.841 5.138 1.00 91.94 89 ALA A O 1
ATOM 734 N N . ASN A 1 90 ? 1.921 5.266 6.334 1.00 92.94 90 ASN A N 1
ATOM 735 C CA . ASN A 1 90 ? 2.160 6.415 5.464 1.00 92.94 90 ASN A CA 1
ATOM 736 C C . ASN A 1 90 ? 3.641 6.805 5.418 1.00 92.94 90 ASN A C 1
ATOM 738 O O . ASN A 1 90 ? 4.160 7.067 4.334 1.00 92.94 90 ASN A O 1
ATOM 742 N N . GLY A 1 91 ? 4.333 6.807 6.563 1.00 93.94 91 GLY A N 1
ATOM 743 C CA . GLY A 1 91 ? 5.771 7.074 6.617 1.00 93.94 91 GLY A CA 1
ATOM 744 C C . GLY A 1 91 ? 6.554 6.123 5.714 1.00 93.94 91 GLY A C 1
ATOM 745 O O . GLY A 1 91 ? 7.335 6.558 4.866 1.00 93.94 91 GLY A O 1
ATOM 746 N N . TRP A 1 92 ? 6.266 4.827 5.814 1.00 95.25 92 TRP A N 1
ATOM 747 C CA . TRP A 1 92 ? 6.917 3.824 4.982 1.00 95.25 92 TRP A CA 1
ATOM 748 C C . TRP A 1 92 ? 6.511 3.873 3.508 1.00 95.25 92 TRP A C 1
ATOM 750 O O . TRP A 1 92 ? 7.359 3.612 2.656 1.00 95.25 92 TRP A O 1
ATOM 760 N N . ILE A 1 93 ? 5.274 4.262 3.178 1.00 93.19 93 ILE A N 1
ATOM 761 C CA . ILE A 1 93 ? 4.847 4.487 1.786 1.00 93.19 93 ILE A CA 1
ATOM 762 C C . ILE A 1 93 ? 5.714 5.558 1.119 1.00 93.19 93 ILE A C 1
ATOM 764 O O . ILE A 1 93 ? 6.134 5.362 -0.019 1.00 93.19 93 ILE A O 1
ATOM 768 N N . PHE A 1 94 ? 6.027 6.661 1.805 1.00 94.62 94 PHE A N 1
ATOM 769 C CA . PHE A 1 94 ? 6.887 7.701 1.231 1.00 94.62 94 PHE A CA 1
ATOM 770 C C . PHE A 1 94 ? 8.313 7.202 0.987 1.00 94.62 94 PHE A C 1
ATOM 772 O O . PHE A 1 94 ? 8.864 7.416 -0.094 1.00 94.62 94 PHE A O 1
ATOM 779 N N . VAL A 1 95 ? 8.898 6.501 1.962 1.00 95.38 95 VAL A N 1
ATOM 780 C CA . VAL A 1 95 ? 10.270 5.980 1.852 1.00 95.38 95 VAL A CA 1
ATOM 781 C C . VAL A 1 95 ? 10.364 4.908 0.762 1.00 95.38 95 VAL A C 1
ATOM 783 O O . VAL A 1 95 ? 11.208 5.002 -0.130 1.00 95.38 95 VAL A O 1
ATOM 786 N N . ALA A 1 96 ? 9.472 3.915 0.789 1.00 94.69 96 ALA A N 1
ATOM 787 C CA . ALA A 1 96 ? 9.425 2.855 -0.212 1.00 94.69 96 ALA A CA 1
ATOM 788 C C . ALA A 1 96 ? 9.078 3.412 -1.601 1.00 94.69 96 ALA A C 1
ATOM 790 O O . ALA A 1 96 ? 9.703 3.036 -2.587 1.00 94.69 96 ALA A O 1
ATOM 791 N N . GLY A 1 97 ? 8.140 4.357 -1.692 1.00 95.31 97 GLY A N 1
ATOM 792 C CA . GLY A 1 97 ? 7.783 5.022 -2.945 1.00 95.31 97 GLY A CA 1
ATOM 793 C C . GLY A 1 97 ? 8.970 5.751 -3.575 1.00 95.31 97 GLY A C 1
ATOM 794 O O . GLY A 1 97 ? 9.250 5.563 -4.758 1.00 95.31 97 GLY A O 1
ATOM 795 N N . GLY A 1 98 ? 9.730 6.514 -2.784 1.00 95.56 98 GLY A N 1
ATOM 796 C CA . GLY A 1 98 ? 10.951 7.171 -3.256 1.00 95.56 98 GLY A CA 1
ATOM 797 C C . GLY A 1 98 ? 12.003 6.173 -3.748 1.00 95.56 98 GLY A C 1
ATOM 798 O O . GLY A 1 98 ? 12.562 6.337 -4.834 1.00 95.56 98 GLY A O 1
ATOM 799 N N . ALA A 1 99 ? 12.229 5.096 -2.995 1.00 94.69 99 ALA A N 1
ATOM 800 C CA . ALA A 1 99 ? 13.161 4.046 -3.394 1.00 94.69 99 ALA A CA 1
ATOM 801 C C . ALA A 1 99 ? 12.724 3.312 -4.675 1.00 94.69 99 ALA A C 1
ATOM 803 O O . ALA A 1 99 ? 13.565 3.015 -5.526 1.00 94.69 99 ALA A O 1
ATOM 804 N N . LEU A 1 100 ? 11.421 3.071 -4.851 1.00 95.25 100 LEU A N 1
ATOM 805 C CA . LEU A 1 100 ? 10.860 2.466 -6.059 1.00 95.25 100 LEU A CA 1
ATOM 806 C C . LEU A 1 100 ? 11.078 3.353 -7.286 1.00 95.25 100 LEU A C 1
ATOM 808 O O . LEU A 1 100 ? 11.462 2.849 -8.341 1.00 95.25 100 LEU A O 1
ATOM 812 N N . LEU A 1 101 ? 10.875 4.668 -7.157 1.00 95.94 101 LEU A N 1
ATOM 813 C CA . LEU A 1 101 ? 11.128 5.617 -8.245 1.00 95.94 101 LEU A CA 1
ATOM 814 C C . LEU A 1 101 ? 12.604 5.616 -8.656 1.00 95.94 101 LEU A C 1
ATOM 816 O O . LEU A 1 101 ? 12.902 5.554 -9.847 1.00 95.94 101 LEU A O 1
ATOM 820 N N . ILE A 1 102 ? 13.526 5.606 -7.687 1.00 94.50 102 ILE A N 1
ATOM 821 C CA . ILE A 1 102 ? 14.969 5.512 -7.959 1.00 94.50 102 ILE A CA 1
ATOM 822 C C . ILE A 1 102 ? 15.299 4.200 -8.678 1.00 94.50 102 ILE A C 1
ATOM 824 O O . ILE A 1 102 ? 15.976 4.216 -9.705 1.00 94.50 102 ILE A O 1
ATOM 828 N N . ALA A 1 103 ? 14.807 3.066 -8.172 1.00 94.44 103 ALA A N 1
ATOM 829 C CA . ALA A 1 103 ? 15.059 1.760 -8.775 1.00 94.44 103 ALA A CA 1
ATOM 830 C C . ALA A 1 103 ? 14.480 1.661 -10.197 1.00 94.44 103 ALA A C 1
ATOM 832 O O . ALA A 1 103 ? 15.132 1.121 -11.091 1.00 94.44 103 ALA A O 1
ATOM 833 N N . THR A 1 104 ? 13.297 2.233 -10.427 1.00 95.06 104 THR A N 1
ATOM 834 C CA . THR A 1 104 ? 12.643 2.281 -11.741 1.00 95.06 104 THR A CA 1
ATOM 835 C C . THR A 1 104 ? 13.436 3.144 -12.719 1.00 95.06 104 THR A C 1
ATOM 837 O O . THR A 1 104 ? 13.719 2.691 -13.824 1.00 95.06 104 THR A O 1
ATOM 840 N N . LYS A 1 105 ? 13.864 4.345 -12.307 1.00 95.06 105 LYS A N 1
ATOM 841 C CA . LYS A 1 105 ? 14.693 5.243 -13.125 1.00 95.06 105 LYS A CA 1
ATOM 842 C C . LYS A 1 105 ? 16.005 4.578 -13.547 1.00 95.06 105 LYS A C 1
ATOM 844 O O . LYS A 1 105 ? 16.348 4.589 -14.719 1.00 95.06 105 LYS A O 1
ATOM 849 N N . GLU A 1 106 ? 16.702 3.936 -12.616 1.00 93.38 106 GLU A N 1
ATOM 850 C CA . GLU A 1 106 ? 17.963 3.232 -12.907 1.00 93.38 106 GLU A CA 1
ATOM 851 C C . GLU A 1 106 ? 17.743 1.996 -13.798 1.00 93.38 106 GLU A C 1
ATOM 853 O O . GLU A 1 106 ? 18.574 1.663 -14.640 1.00 93.38 106 GLU A O 1
ATOM 858 N N . THR A 1 107 ? 16.598 1.318 -13.653 1.00 93.06 107 THR A N 1
ATOM 859 C CA . THR A 1 107 ? 16.216 0.209 -14.543 1.00 93.06 107 THR A CA 1
ATOM 860 C C . THR A 1 107 ? 15.909 0.719 -15.955 1.00 93.06 107 THR A C 1
ATOM 862 O O . THR A 1 107 ? 16.248 0.052 -16.930 1.00 93.06 107 THR A O 1
ATOM 865 N N . TYR A 1 108 ? 15.312 1.908 -16.071 1.00 94.00 108 TYR A N 1
ATOM 866 C CA . TYR A 1 108 ? 15.068 2.568 -17.351 1.00 94.00 108 TYR A CA 1
ATOM 867 C C . TYR A 1 108 ? 16.379 2.986 -18.027 1.00 94.00 108 TYR A C 1
ATOM 869 O O . TYR A 1 108 ? 16.585 2.646 -19.186 1.00 94.00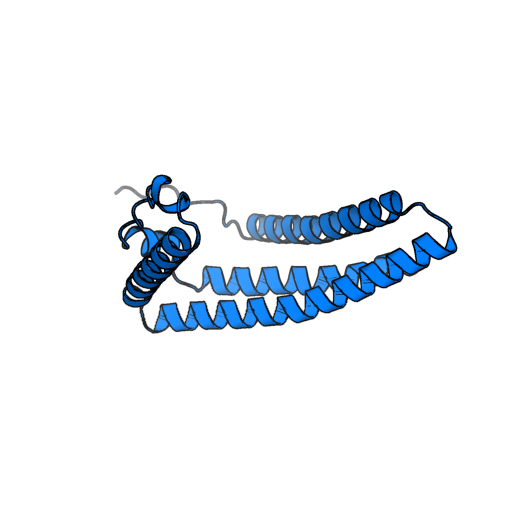 108 TYR A O 1
ATOM 877 N N . GLU A 1 109 ? 17.299 3.625 -17.297 1.00 92.50 109 GLU A N 1
ATOM 878 C CA . GLU A 1 109 ? 18.624 4.005 -17.816 1.00 92.50 109 GLU A CA 1
ATOM 879 C C . GLU A 1 109 ? 19.405 2.787 -18.333 1.00 92.50 109 GLU A C 1
ATOM 881 O O . GLU A 1 109 ? 20.050 2.856 -19.378 1.00 92.50 109 GLU A O 1
ATOM 886 N N . LEU A 1 110 ? 19.309 1.641 -17.647 1.00 90.50 110 LEU A N 1
ATOM 887 C CA . LEU A 1 110 ? 19.882 0.390 -18.143 1.00 90.50 110 LEU A CA 1
ATOM 888 C C . LEU A 1 110 ? 19.214 -0.061 -19.449 1.00 90.50 110 LEU A C 1
ATOM 890 O O . LEU A 1 110 ? 19.906 -0.444 -20.393 1.00 90.50 110 LEU A O 1
ATOM 894 N N . ALA A 1 111 ? 17.881 -0.074 -19.481 1.00 93.81 111 ALA A N 1
ATOM 895 C CA . ALA A 1 111 ? 17.135 -0.513 -20.651 1.00 93.81 111 ALA A CA 1
ATOM 896 C C . ALA A 1 111 ? 17.466 0.352 -21.871 1.00 93.81 111 ALA A C 1
ATOM 898 O O . ALA A 1 111 ? 17.721 -0.189 -22.942 1.00 93.81 111 ALA A O 1
ATOM 899 N N . GLU A 1 112 ? 17.555 1.667 -21.690 1.00 93.25 112 GLU A N 1
ATOM 900 C CA . GLU A 1 112 ? 17.950 2.613 -22.729 1.00 93.25 112 GLU A CA 1
ATOM 901 C C . GLU A 1 112 ? 19.395 2.388 -23.193 1.00 93.25 112 GLU A C 1
ATOM 903 O O . GLU A 1 112 ? 19.639 2.289 -24.395 1.00 93.25 112 GLU A O 1
ATOM 908 N N . HIS A 1 113 ? 20.342 2.208 -22.263 1.00 93.69 113 HIS A N 1
ATOM 909 C CA . HIS A 1 113 ? 21.751 1.957 -22.590 1.00 93.69 113 HIS A CA 1
ATOM 910 C C . HIS A 1 113 ? 21.964 0.673 -23.408 1.00 93.69 113 HIS A C 1
ATOM 912 O O . HIS A 1 113 ? 22.871 0.598 -24.233 1.00 93.69 113 HIS A O 1
ATOM 918 N N . HIS A 1 114 ? 21.121 -0.336 -23.193 1.00 93.94 114 HIS A N 1
ATOM 919 C CA . HIS A 1 114 ? 21.141 -1.591 -23.945 1.00 93.94 114 HIS A CA 1
ATOM 920 C C . HIS A 1 114 ? 20.130 -1.630 -25.100 1.00 93.94 114 HIS A C 1
ATOM 922 O O . HIS A 1 114 ? 19.947 -2.688 -25.701 1.00 93.94 114 HIS A O 1
ATOM 928 N N . HIS A 1 115 ? 19.475 -0.505 -25.412 1.00 93.88 115 HIS A N 1
ATOM 929 C CA . HIS A 1 115 ? 18.435 -0.393 -26.440 1.00 93.88 115 HIS A CA 1
ATOM 930 C C . HIS A 1 115 ? 17.323 -1.453 -26.314 1.00 93.88 115 HIS A C 1
ATOM 932 O O . HIS A 1 115 ? 16.778 -1.936 -27.308 1.00 93.88 115 HIS A O 1
ATOM 938 N N . LEU A 1 116 ? 16.988 -1.837 -25.081 1.00 94.38 116 LEU A N 1
ATOM 939 C CA . LEU A 1 116 ? 15.931 -2.799 -24.803 1.00 94.38 116 LEU A CA 1
ATOM 940 C C . LEU A 1 116 ? 14.562 -2.179 -25.120 1.00 94.38 116 LEU A C 1
ATOM 942 O O . LEU A 1 116 ? 14.323 -1.005 -24.829 1.00 94.38 116 LEU A O 1
ATOM 946 N N . PRO A 1 117 ? 13.621 -2.961 -25.672 1.00 95.69 117 PRO A N 1
ATOM 947 C CA . PRO A 1 117 ? 12.277 -2.469 -25.929 1.00 95.69 117 PRO A CA 1
ATOM 948 C C . PRO A 1 117 ? 11.528 -2.204 -24.614 1.00 95.69 117 PRO A C 1
ATOM 950 O O . PRO A 1 117 ? 11.733 -2.888 -23.608 1.00 95.69 117 PRO A O 1
ATOM 953 N N . LEU A 1 118 ? 10.591 -1.250 -24.640 1.00 94.12 118 LEU A N 1
ATOM 954 C CA . LEU A 1 118 ? 9.851 -0.785 -23.457 1.00 94.12 118 LEU A CA 1
ATOM 955 C C . LEU A 1 118 ? 9.172 -1.917 -22.666 1.00 94.12 118 LEU A C 1
ATOM 957 O O . LEU A 1 118 ? 9.114 -1.873 -21.439 1.00 94.12 118 LEU A O 1
ATOM 961 N N . TRP A 1 119 ? 8.675 -2.950 -23.348 1.00 96.56 119 TRP A N 1
ATOM 962 C CA . TRP A 1 119 ? 8.030 -4.078 -22.677 1.00 96.56 119 TRP A CA 1
ATOM 963 C C . TRP A 1 119 ? 9.010 -4.870 -21.798 1.00 96.56 119 TRP A C 1
ATOM 965 O O . TRP A 1 119 ? 8.614 -5.317 -20.725 1.00 96.56 119 TRP A O 1
ATOM 975 N N . VAL A 1 120 ? 10.286 -4.995 -22.194 1.00 94.88 120 VAL A N 1
ATOM 976 C CA . VAL A 1 120 ? 11.320 -5.660 -21.378 1.00 94.88 120 VAL A CA 1
ATOM 977 C C . VAL A 1 120 ? 11.558 -4.859 -20.108 1.00 94.88 120 VAL A C 1
ATOM 979 O O . VAL A 1 120 ? 11.586 -5.435 -19.025 1.00 94.88 120 VAL A O 1
ATOM 982 N N . PHE A 1 121 ? 11.648 -3.532 -20.219 1.00 94.19 121 PHE A N 1
AT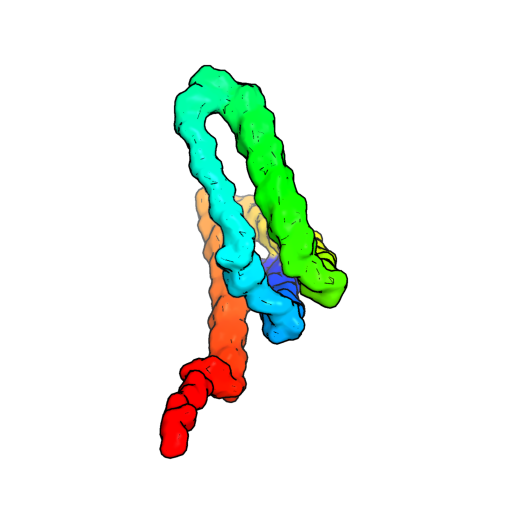OM 983 C CA . PHE A 1 121 ? 11.739 -2.644 -19.061 1.00 94.19 121 PHE A CA 1
ATOM 984 C C . PHE A 1 121 ? 10.556 -2.837 -18.095 1.00 94.19 121 PHE A C 1
ATOM 986 O O . PHE A 1 121 ? 10.772 -3.044 -16.901 1.00 94.19 121 PHE A O 1
ATOM 993 N N . ILE A 1 122 ? 9.316 -2.840 -18.602 1.00 95.31 122 ILE A N 1
ATOM 994 C CA . ILE A 1 122 ? 8.116 -3.054 -17.775 1.00 95.31 122 ILE A CA 1
ATOM 995 C C . ILE A 1 122 ? 8.181 -4.417 -17.077 1.00 95.31 122 ILE A C 1
ATOM 997 O O . ILE A 1 122 ? 7.956 -4.497 -15.869 1.00 95.31 122 ILE A O 1
ATOM 1001 N N . VAL A 1 123 ? 8.535 -5.479 -17.810 1.00 96.12 123 VAL A N 1
ATOM 1002 C CA . VAL A 1 123 ? 8.691 -6.827 -17.244 1.00 96.12 123 VAL A CA 1
ATOM 1003 C C . VAL A 1 123 ? 9.748 -6.835 -16.143 1.00 96.12 123 VAL A C 1
ATOM 1005 O O . VAL A 1 123 ? 9.489 -7.373 -15.070 1.00 96.12 123 VAL A O 1
ATOM 1008 N N . MET A 1 124 ? 10.905 -6.201 -16.349 1.00 93.38 124 MET A N 1
ATOM 1009 C CA . MET A 1 124 ? 11.955 -6.113 -15.330 1.00 93.38 124 MET A CA 1
ATOM 1010 C C . MET A 1 124 ? 11.468 -5.408 -14.061 1.00 93.38 124 MET A C 1
ATOM 1012 O O . MET A 1 124 ? 11.696 -5.913 -12.963 1.00 93.38 124 MET A O 1
ATOM 1016 N N . VAL A 1 125 ? 10.767 -4.278 -14.193 1.00 94.50 125 VAL A N 1
ATOM 1017 C CA . VAL A 1 125 ? 10.213 -3.536 -13.048 1.00 94.50 125 VAL A CA 1
ATOM 1018 C C . VAL A 1 125 ? 9.199 -4.385 -12.284 1.00 94.50 125 VAL A C 1
ATOM 1020 O O . VAL A 1 125 ? 9.284 -4.491 -11.060 1.00 94.50 125 VAL A O 1
ATOM 1023 N N . VAL A 1 126 ? 8.271 -5.035 -12.991 1.00 95.31 126 VAL A N 1
ATOM 1024 C CA . VAL A 1 126 ? 7.242 -5.886 -12.377 1.00 95.31 126 VAL A CA 1
ATOM 1025 C C . VAL A 1 126 ? 7.872 -7.094 -11.683 1.00 95.31 126 VAL A C 1
ATOM 1027 O O . VAL A 1 126 ? 7.556 -7.361 -10.526 1.00 95.31 126 VAL A O 1
ATOM 1030 N N . VAL A 1 127 ? 8.805 -7.793 -12.337 1.00 94.44 127 VAL A N 1
ATOM 1031 C CA . VAL A 1 127 ? 9.511 -8.947 -11.756 1.00 94.44 127 VAL A CA 1
ATOM 1032 C C . VAL A 1 127 ? 10.279 -8.543 -10.502 1.00 94.44 127 VAL A C 1
ATOM 1034 O O . VAL A 1 127 ? 10.154 -9.205 -9.475 1.00 94.44 127 VAL A O 1
ATOM 1037 N N . MET A 1 128 ? 11.024 -7.440 -10.536 1.00 92.94 128 MET A N 1
ATOM 1038 C CA . MET A 1 128 ? 11.794 -6.994 -9.375 1.00 92.94 128 MET A CA 1
ATOM 1039 C C . MET A 1 128 ? 10.899 -6.529 -8.217 1.00 92.94 128 MET A C 1
ATOM 1041 O O . MET A 1 128 ? 11.186 -6.848 -7.061 1.00 92.94 128 MET A O 1
ATOM 1045 N N . ALA A 1 129 ? 9.784 -5.849 -8.503 1.00 91.38 129 ALA A N 1
ATOM 1046 C CA . ALA A 1 129 ? 8.797 -5.487 -7.489 1.00 91.38 129 ALA A CA 1
ATOM 1047 C C . ALA A 1 129 ? 8.146 -6.730 -6.858 1.00 91.38 129 ALA A C 1
ATOM 1049 O O . ALA A 1 129 ? 8.023 -6.807 -5.633 1.00 91.38 129 ALA A O 1
ATOM 1050 N N . MET A 1 130 ? 7.795 -7.734 -7.672 1.00 92.56 130 MET A N 1
ATOM 1051 C CA . MET A 1 130 ? 7.270 -9.014 -7.188 1.00 92.56 130 MET A CA 1
ATOM 1052 C C . MET A 1 130 ? 8.291 -9.767 -6.337 1.00 92.56 130 MET A C 1
ATOM 1054 O O . MET A 1 130 ? 7.919 -10.315 -5.302 1.00 92.56 130 MET A O 1
ATOM 1058 N N . LEU A 1 131 ? 9.569 -9.780 -6.724 1.00 91.62 131 LEU A N 1
ATOM 1059 C CA . LEU A 1 131 ? 10.635 -10.404 -5.938 1.00 91.62 131 LEU A CA 1
ATOM 1060 C C . LEU A 1 131 ? 10.808 -9.715 -4.580 1.00 91.62 131 LEU A C 1
ATOM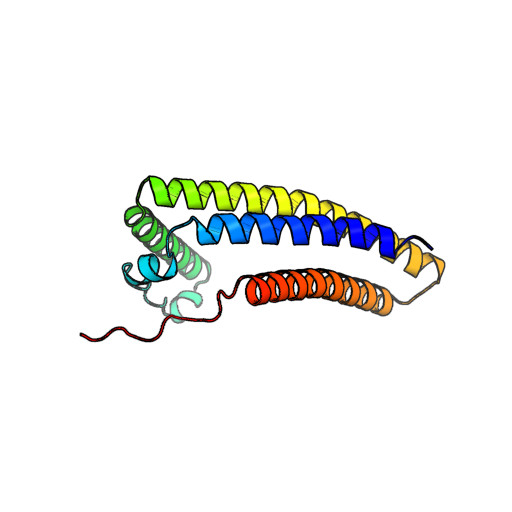 1062 O O . LEU A 1 131 ? 10.888 -10.399 -3.562 1.00 91.62 131 LEU A O 1
ATOM 1066 N N . ALA A 1 132 ? 10.799 -8.379 -4.542 1.00 88.62 132 ALA A N 1
ATOM 1067 C CA . ALA A 1 132 ? 10.869 -7.619 -3.294 1.00 88.62 132 ALA A CA 1
ATOM 1068 C C . ALA A 1 132 ? 9.665 -7.905 -2.377 1.00 88.62 132 ALA A C 1
ATOM 1070 O O . ALA A 1 132 ? 9.839 -8.155 -1.184 1.00 88.62 132 ALA A O 1
ATOM 1071 N N . ALA A 1 133 ? 8.450 -7.934 -2.932 1.00 86.69 133 ALA A N 1
ATOM 1072 C CA . ALA A 1 133 ? 7.239 -8.256 -2.178 1.00 86.69 133 ALA A CA 1
ATOM 1073 C C . ALA A 1 133 ? 7.232 -9.712 -1.676 1.00 86.69 133 ALA A C 1
ATOM 1075 O O . ALA A 1 133 ? 6.907 -9.969 -0.516 1.00 86.69 133 ALA A O 1
ATOM 1076 N N . SER A 1 134 ? 7.640 -10.659 -2.525 1.00 88.38 134 SER A N 1
ATOM 1077 C CA . SER A 1 134 ? 7.717 -12.085 -2.187 1.00 88.38 134 SER A CA 1
ATOM 1078 C C . SER A 1 134 ? 8.756 -12.344 -1.102 1.00 88.38 134 SER A C 1
ATOM 1080 O O . SER A 1 134 ? 8.487 -13.093 -0.168 1.00 88.38 134 SER A O 1
ATOM 1082 N N . TYR A 1 135 ? 9.915 -11.681 -1.174 1.00 88.00 135 TYR A N 1
ATOM 1083 C CA . TYR A 1 135 ? 10.938 -11.748 -0.132 1.00 88.00 135 TYR A CA 1
ATOM 1084 C C . TYR A 1 135 ? 10.374 -11.334 1.233 1.00 88.00 135 TYR A C 1
ATOM 1086 O O . TYR A 1 135 ? 10.539 -12.059 2.216 1.00 88.00 135 TYR A O 1
ATOM 1094 N N . THR A 1 136 ? 9.640 -10.218 1.280 1.00 85.38 136 THR A N 1
ATOM 1095 C CA . THR A 1 136 ? 8.963 -9.754 2.497 1.00 85.38 136 THR A CA 1
ATOM 1096 C C . THR A 1 136 ? 7.925 -10.760 2.993 1.00 85.38 136 THR A C 1
ATOM 1098 O O . THR A 1 136 ? 7.932 -11.112 4.173 1.00 85.38 136 THR A O 1
ATOM 1101 N N . ALA A 1 137 ? 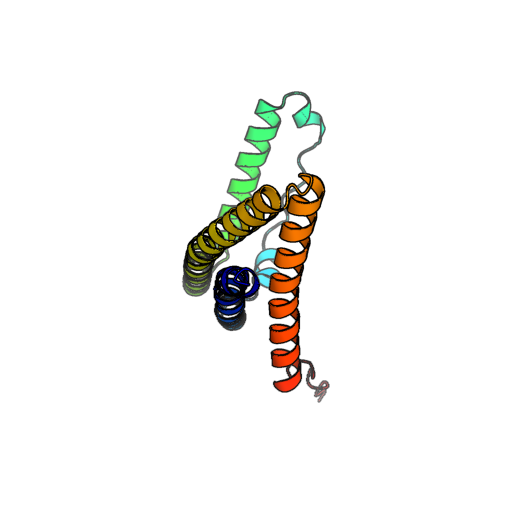7.068 -11.276 2.107 1.00 83.62 137 ALA A N 1
ATOM 1102 C CA . ALA A 1 137 ? 6.025 -12.236 2.469 1.00 83.62 137 ALA A CA 1
ATOM 1103 C C . ALA A 1 137 ? 6.599 -13.545 3.040 1.00 83.62 137 ALA A C 1
ATOM 1105 O O . ALA A 1 137 ? 6.146 -14.016 4.085 1.00 83.62 137 ALA A O 1
ATOM 1106 N N . VAL A 1 138 ? 7.628 -14.104 2.395 1.00 85.44 138 VAL A N 1
ATOM 1107 C CA . VAL A 1 138 ? 8.295 -15.338 2.837 1.00 85.44 138 VAL A CA 1
ATOM 1108 C C . VAL A 1 138 ? 8.992 -15.130 4.179 1.00 85.44 138 VAL A C 1
ATOM 1110 O O . VAL A 1 138 ? 8.846 -15.959 5.075 1.00 85.44 138 VAL A O 1
ATOM 1113 N N . ARG A 1 139 ? 9.712 -14.015 4.361 1.00 83.69 139 ARG A N 1
ATOM 1114 C CA . ARG A 1 139 ? 10.406 -13.722 5.625 1.00 83.69 139 ARG A CA 1
ATOM 1115 C C . ARG A 1 139 ? 9.443 -13.549 6.797 1.00 83.69 139 ARG A C 1
ATOM 1117 O O . ARG A 1 139 ? 9.711 -14.081 7.873 1.00 83.69 139 ARG A O 1
ATOM 1124 N N . LEU A 1 140 ? 8.322 -12.861 6.588 1.00 81.19 140 LEU A N 1
ATOM 1125 C CA . LEU A 1 140 ? 7.282 -12.719 7.611 1.00 81.19 140 LEU A CA 1
ATOM 1126 C C . LEU A 1 140 ? 6.613 -14.057 7.935 1.00 81.19 140 LEU A C 1
ATOM 1128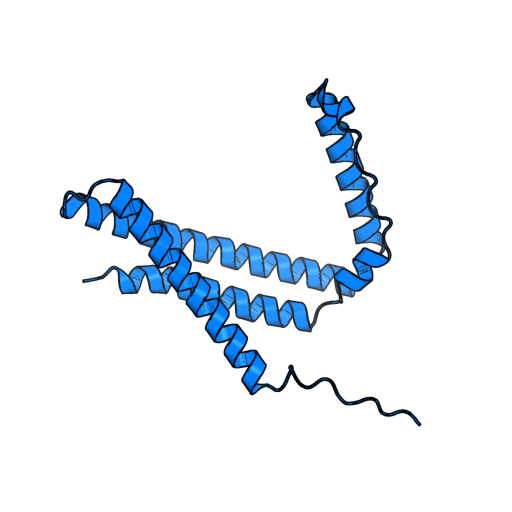 O O . LEU A 1 140 ? 6.384 -14.357 9.105 1.00 81.19 140 LEU A O 1
ATOM 1132 N N . GLY A 1 141 ? 6.326 -14.874 6.917 1.00 77.50 141 GLY A N 1
ATOM 1133 C CA . GLY A 1 141 ? 5.758 -16.212 7.095 1.00 77.50 141 GLY A CA 1
ATOM 1134 C C . GLY A 1 141 ? 6.675 -17.132 7.903 1.00 77.50 141 GLY A C 1
ATOM 1135 O O . GLY A 1 141 ? 6.237 -17.717 8.891 1.00 77.50 141 GLY A O 1
ATOM 1136 N N . ALA A 1 142 ? 7.961 -17.179 7.550 1.00 75.44 142 ALA A N 1
ATOM 1137 C CA . ALA A 1 142 ? 8.961 -17.972 8.262 1.00 75.44 142 ALA A CA 1
ATOM 1138 C C . ALA A 1 142 ? 9.121 -17.534 9.731 1.00 75.44 142 ALA A C 1
ATOM 1140 O O . ALA A 1 142 ? 9.249 -18.374 10.620 1.00 75.44 142 ALA A O 1
ATOM 1141 N N . GLY A 1 143 ? 9.059 -16.226 10.010 1.00 70.50 143 GLY A N 1
ATOM 1142 C CA . GLY A 1 143 ? 9.081 -15.711 11.383 1.00 70.50 143 GLY A CA 1
ATOM 1143 C C . GLY A 1 143 ? 7.899 -16.202 12.228 1.00 70.50 143 GLY A C 1
ATOM 1144 O O . GLY A 1 143 ? 8.080 -16.554 13.391 1.00 70.50 143 GLY A O 1
ATOM 1145 N N . ARG A 1 144 ? 6.698 -16.291 11.640 1.00 68.56 144 ARG A N 1
ATOM 1146 C CA . ARG A 1 144 ? 5.491 -16.797 12.323 1.00 68.56 144 ARG A CA 1
ATOM 1147 C C . ARG A 1 144 ? 5.568 -18.292 12.632 1.00 68.56 144 ARG A C 1
ATOM 1149 O O . ARG A 1 144 ? 5.110 -18.720 13.688 1.00 68.56 144 ARG A O 1
ATOM 1156 N N . GLU A 1 145 ? 6.148 -19.078 11.728 1.00 72.50 145 GLU A N 1
ATOM 1157 C CA . GLU A 1 145 ? 6.317 -20.522 11.914 1.00 72.50 145 GLU A CA 1
ATOM 1158 C C . GLU A 1 145 ? 7.283 -20.838 13.066 1.00 72.50 145 GLU A C 1
ATOM 1160 O O . GLU A 1 145 ? 6.975 -21.670 13.920 1.00 72.50 145 GLU A O 1
ATOM 1165 N N . LEU A 1 146 ? 8.396 -20.101 13.159 1.00 69.94 146 LEU A N 1
ATOM 1166 C CA . LEU A 1 146 ? 9.377 -20.244 14.242 1.00 69.94 146 LEU A CA 1
ATOM 1167 C C . LEU A 1 146 ? 8.824 -19.857 15.620 1.00 69.94 146 LEU A C 1
ATOM 1169 O O . LEU A 1 146 ? 9.202 -20.459 16.622 1.00 69.94 146 LEU A O 1
ATOM 1173 N N . LEU A 1 147 ? 7.917 -18.878 15.681 1.00 68.12 147 LEU A N 1
ATOM 1174 C CA . LEU A 1 147 ? 7.279 -18.437 16.928 1.00 68.12 147 LEU A CA 1
ATOM 1175 C C . LEU A 1 147 ? 6.132 -19.357 17.389 1.00 68.12 147 LEU A C 1
ATOM 1177 O O . LEU A 1 147 ? 5.529 -19.105 18.430 1.00 68.12 147 LEU A O 1
ATOM 1181 N N . GLY A 1 148 ? 5.824 -20.434 16.655 1.00 58.75 148 GLY A N 1
ATOM 1182 C CA . GLY A 1 148 ? 4.830 -21.431 17.068 1.00 58.75 148 GLY A CA 1
ATOM 1183 C C . GLY A 1 148 ? 3.377 -20.940 17.043 1.00 58.75 148 GLY A C 1
ATOM 1184 O O . GLY A 1 148 ? 2.487 -21.634 17.536 1.00 58.75 148 GLY A O 1
ATOM 1185 N N . GLU A 1 149 ? 3.108 -19.786 16.427 1.00 61.88 149 GLU A N 1
ATOM 1186 C CA . GLU A 1 149 ? 1.791 -19.125 16.392 1.00 61.88 149 GLU A CA 1
ATOM 1187 C C . GLU A 1 149 ? 0.713 -19.913 15.622 1.00 61.88 149 GLU A C 1
ATOM 1189 O O . GLU A 1 149 ? -0.465 -19.560 15.653 1.00 61.88 149 GLU A O 1
ATOM 1194 N N . ASN A 1 150 ? 1.091 -21.015 14.965 1.00 53.91 150 ASN A N 1
ATOM 1195 C CA . ASN A 1 150 ? 0.174 -21.918 14.268 1.00 53.91 150 ASN A CA 1
ATOM 1196 C C . ASN A 1 150 ? -0.342 -23.084 15.144 1.00 53.91 150 ASN A C 1
ATOM 1198 O O . ASN A 1 150 ? -1.156 -23.887 14.686 1.00 53.91 150 ASN A O 1
ATOM 1202 N N . ARG A 1 151 ? 0.080 -23.200 16.415 1.00 51.12 151 ARG A N 1
ATOM 1203 C CA . ARG A 1 151 ? -0.547 -24.119 17.384 1.00 51.12 151 ARG A CA 1
ATOM 1204 C C . ARG A 1 151 ? -1.616 -23.388 18.190 1.00 51.12 151 ARG A C 1
ATOM 1206 O O . ARG A 1 151 ? -1.346 -22.850 19.260 1.00 51.12 151 ARG A O 1
ATOM 1213 N N . ARG A 1 152 ? -2.867 -23.435 17.720 1.00 52.16 152 ARG A N 1
ATOM 1214 C CA . ARG A 1 152 ? -4.020 -23.212 18.607 1.00 52.16 152 ARG A CA 1
ATOM 1215 C C . ARG A 1 152 ? -3.983 -24.262 19.731 1.00 52.16 152 ARG A C 1
ATOM 1217 O O . ARG A 1 152 ? -3.841 -25.447 19.420 1.00 52.16 152 ARG A O 1
ATOM 1224 N N . PRO A 1 153 ? -4.117 -23.880 21.012 1.00 47.69 153 PRO A N 1
ATOM 1225 C CA . PRO A 1 153 ? -4.245 -24.846 22.089 1.00 47.69 153 PRO A CA 1
ATOM 1226 C C . PRO A 1 153 ? -5.534 -25.651 21.897 1.00 47.69 153 PRO A C 1
ATOM 1228 O O . PRO A 1 153 ? -6.624 -25.097 21.748 1.00 47.69 153 PRO A O 1
ATOM 1231 N N . SER A 1 154 ? -5.382 -26.974 21.896 1.00 52.78 154 SER A N 1
ATOM 1232 C CA . SER A 1 154 ? -6.467 -27.926 22.102 1.00 52.78 154 SER A CA 1
ATOM 1233 C C . SER A 1 154 ? -7.240 -27.522 23.353 1.00 52.78 154 SER A C 1
ATOM 1235 O O . SER A 1 154 ? -6.725 -27.641 24.463 1.00 52.78 154 SER A O 1
ATOM 1237 N N . ARG A 1 155 ? -8.455 -27.014 23.137 1.00 53.00 155 ARG A N 1
ATOM 1238 C CA . ARG A 1 155 ? -9.665 -27.274 23.923 1.00 53.00 155 ARG A CA 1
ATOM 1239 C C . ARG A 1 155 ? -9.378 -27.989 25.254 1.00 53.00 155 ARG A C 1
ATOM 1241 O O . ARG A 1 155 ? -9.231 -29.209 25.283 1.00 53.00 155 ARG A O 1
ATOM 1248 N N . ARG A 1 156 ? -9.285 -27.223 26.342 1.00 59.59 156 ARG A N 1
ATOM 1249 C CA . ARG A 1 156 ? -9.634 -27.741 27.668 1.00 59.59 156 ARG A CA 1
ATOM 1250 C C . ARG A 1 156 ? -11.143 -27.597 27.787 1.00 59.59 156 ARG A C 1
ATOM 1252 O O . ARG A 1 156 ? -11.622 -26.480 27.929 1.00 59.59 156 ARG A O 1
ATOM 1259 N N . ASP A 1 157 ? -11.832 -28.720 27.674 1.00 49.94 157 ASP A N 1
ATOM 1260 C CA . ASP A 1 157 ? -13.181 -28.912 28.200 1.00 49.94 157 ASP A CA 1
ATOM 1261 C C . ASP A 1 157 ? -13.053 -29.911 29.377 1.00 49.94 157 ASP A C 1
ATOM 1263 O O . ASP A 1 157 ? -12.071 -30.659 29.418 1.00 49.94 157 ASP A O 1
ATOM 1267 N N . PRO A 1 158 ? -13.993 -29.873 30.334 1.00 57.38 158 PRO A N 1
ATOM 1268 C CA . PRO A 1 158 ? -13.791 -29.452 31.730 1.00 57.38 158 PRO A CA 1
ATOM 1269 C C . PRO A 1 158 ? -13.162 -30.473 32.685 1.00 57.38 158 PRO A C 1
ATOM 1271 O O . PRO A 1 158 ? -13.365 -31.692 32.497 1.00 57.38 158 PRO A O 1
#

pLDDT: mean 85.73, std 11.25, range [47.19, 96.56]

Radius of gyration: 22.03 Å; chains: 1; bounding box: 56×42×58 Å

Sequence (158 aa):
MRIPGRWLLFAGPVYQAALELDEERRRGPDLAAIASRVAEPEHISPWWWLVPPLGYVLQRRRSRQYRDAFMATLSPGDLRTMVTYMHKANGWIFVAGGALLIATKETYELAEHHHLPLWVFIVMVVVMAMLAASYTAVRLGAGRELLGENRRPSRRDP

Foldseek 3Di:
DCLVVLLVQLLVLVLVLVVVLVVLVVVADPLVVLLVVQPDQDDDDCVLVVPVVRVVVVVVVSVVVSVVSSVVSDDPVNVVSVVVSVVSNVVSCVSSVVSLVVSLVVLVVVCVVVVNDPVVSVVVSVVSVVVSVVVSVVVVVVVCVVVVVPDDDPDDDD

Organism: NCBI:txid3158264